Protein AF-A0A836RD77-F1 (afdb_monomer_lite)

Structure (mmCIF, N/CA/C/O backbone):
data_AF-A0A836RD77-F1
#
_entry.id   AF-A0A836RD77-F1
#
loop_
_atom_site.group_PDB
_atom_site.id
_atom_site.type_symbol
_atom_site.label_atom_id
_atom_site.label_alt_id
_atom_site.label_comp_id
_atom_site.label_asym_id
_atom_site.label_entity_id
_atom_site.label_seq_id
_atom_site.pdbx_PDB_ins_code
_atom_site.Cartn_x
_atom_site.Cartn_y
_atom_site.Cartn_z
_atom_site.occupancy
_atom_site.B_iso_or_equiv
_atom_site.auth_seq_id
_atom_site.auth_comp_id
_atom_site.auth_asym_id
_atom_site.auth_atom_id
_atom_site.pdbx_PDB_model_num
ATOM 1 N N . MET A 1 1 ? 1.924 -29.087 -21.322 1.00 47.62 1 MET A N 1
ATOM 2 C CA . MET A 1 1 ? 2.074 -27.623 -21.479 1.00 47.62 1 MET A CA 1
ATOM 3 C C . MET A 1 1 ? 2.354 -27.025 -20.109 1.00 47.62 1 MET A C 1
ATOM 5 O O . MET A 1 1 ? 1.421 -26.893 -19.332 1.00 47.62 1 MET A O 1
ATOM 9 N N . GLN A 1 2 ? 3.616 -26.741 -19.775 1.00 52.34 2 GLN A N 1
ATOM 10 C CA . GLN A 1 2 ? 3.932 -25.936 -18.589 1.00 52.34 2 GLN A CA 1
ATOM 11 C C . GLN A 1 2 ? 3.808 -24.468 -18.994 1.00 52.34 2 GLN A C 1
ATOM 13 O O . GLN A 1 2 ? 4.432 -24.055 -19.971 1.00 52.34 2 GLN A O 1
ATOM 18 N N . ARG A 1 3 ? 2.949 -23.706 -18.311 1.00 56.44 3 ARG A N 1
ATOM 19 C CA . ARG A 1 3 ? 2.915 -22.253 -18.474 1.00 56.44 3 ARG A CA 1
ATOM 20 C C . ARG A 1 3 ? 4.179 -21.727 -17.812 1.00 56.44 3 ARG A C 1
ATOM 22 O O . ARG A 1 3 ? 4.328 -21.842 -16.606 1.00 56.44 3 ARG A O 1
ATOM 29 N N . ILE A 1 4 ? 5.123 -21.267 -18.624 1.00 61.12 4 ILE A N 1
ATOM 30 C CA . ILE A 1 4 ? 6.240 -20.474 -18.128 1.00 61.12 4 ILE A CA 1
ATOM 31 C C . ILE A 1 4 ? 5.611 -19.132 -17.777 1.00 61.12 4 ILE A C 1
ATOM 33 O O . ILE A 1 4 ? 5.307 -18.345 -18.674 1.00 61.12 4 ILE A O 1
ATOM 37 N N . ASP A 1 5 ? 5.319 -18.916 -16.497 1.00 57.75 5 ASP A N 1
ATOM 38 C CA . ASP A 1 5 ? 5.043 -17.573 -16.006 1.00 57.75 5 ASP A CA 1
ATOM 39 C C . ASP A 1 5 ? 6.238 -16.700 -16.420 1.00 57.75 5 ASP A C 1
ATOM 41 O O . ASP A 1 5 ? 7.388 -17.106 -16.203 1.00 57.75 5 ASP A O 1
ATOM 45 N N . PRO A 1 6 ? 6.019 -15.557 -17.097 1.00 60.91 6 PRO A N 1
ATOM 46 C CA . PRO A 1 6 ? 7.125 -14.685 -17.455 1.00 60.91 6 PRO A CA 1
ATOM 47 C C . PRO A 1 6 ? 7.879 -14.338 -16.169 1.00 60.91 6 PRO A C 1
ATOM 49 O O . PRO A 1 6 ? 7.227 -14.127 -15.141 1.00 60.91 6 PRO A O 1
ATOM 52 N N . PRO A 1 7 ? 9.225 -14.293 -16.187 1.00 55.69 7 PRO A N 1
ATOM 53 C CA . PRO A 1 7 ? 9.978 -13.880 -15.018 1.00 55.69 7 PRO A CA 1
ATOM 54 C C . PRO A 1 7 ? 9.477 -12.490 -14.646 1.00 55.69 7 PRO A C 1
ATOM 56 O O . PRO A 1 7 ? 9.725 -11.517 -15.360 1.00 55.69 7 PRO A O 1
ATOM 59 N N . SER A 1 8 ? 8.707 -12.409 -13.560 1.00 61.59 8 SER A N 1
ATOM 60 C CA . SER A 1 8 ? 8.328 -11.140 -12.960 1.00 61.59 8 SER A CA 1
ATOM 61 C C . SER A 1 8 ? 9.619 -10.336 -12.827 1.00 61.59 8 SER A C 1
ATOM 63 O O . SER A 1 8 ? 10.598 -10.904 -12.327 1.00 61.59 8 SER A O 1
ATOM 65 N N . PRO A 1 9 ? 9.671 -9.087 -13.327 1.00 63.75 9 PRO A N 1
ATOM 66 C CA . PRO A 1 9 ? 10.901 -8.316 -13.347 1.00 63.75 9 PRO A CA 1
ATOM 67 C C . PRO A 1 9 ? 11.467 -8.324 -11.935 1.00 63.75 9 PRO A C 1
ATOM 69 O O . PRO A 1 9 ? 10.814 -7.874 -10.993 1.00 63.75 9 PRO A O 1
ATOM 72 N N . SER A 1 10 ? 12.644 -8.929 -11.786 1.00 72.75 10 SER A N 1
ATOM 73 C CA . SER A 1 10 ? 13.331 -9.074 -10.513 1.00 72.75 10 SER A CA 1
ATOM 74 C C . SER A 1 10 ? 13.749 -7.684 -10.053 1.00 72.75 10 SER A C 1
ATOM 76 O O . SER A 1 10 ? 14.833 -7.197 -10.378 1.00 72.75 10 SER A O 1
ATOM 78 N N . ILE A 1 11 ? 12.833 -6.997 -9.378 1.00 82.56 11 ILE A N 1
ATOM 79 C CA . ILE A 1 11 ? 13.063 -5.678 -8.819 1.00 82.56 11 ILE A CA 1
ATOM 80 C C . ILE A 1 11 ? 14.098 -5.803 -7.703 1.00 82.56 11 ILE A C 1
ATOM 82 O O . ILE A 1 11 ? 14.094 -6.751 -6.917 1.00 82.56 11 ILE A O 1
ATOM 86 N N . ASN A 1 12 ? 15.023 -4.851 -7.633 1.00 90.75 12 ASN A N 1
ATOM 87 C CA . ASN A 1 12 ? 15.966 -4.8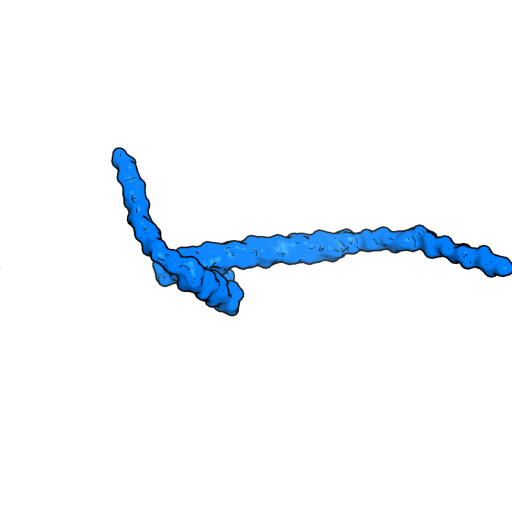19 -6.526 1.00 90.75 12 ASN A CA 1
ATOM 88 C C . ASN A 1 12 ? 15.203 -4.552 -5.206 1.00 90.75 12 ASN A C 1
ATOM 90 O O . ASN A 1 12 ? 14.319 -3.687 -5.199 1.00 90.75 12 ASN A O 1
ATOM 94 N N . PRO A 1 13 ? 15.574 -5.197 -4.082 1.00 92.94 13 PRO A N 1
ATOM 95 C CA . PRO A 1 13 ? 14.917 -5.005 -2.787 1.00 92.94 13 PRO A CA 1
ATOM 96 C C . PRO A 1 13 ? 14.736 -3.539 -2.362 1.00 92.94 13 PRO A C 1
ATOM 98 O O . PRO A 1 13 ? 13.703 -3.179 -1.806 1.00 92.94 13 PRO A O 1
ATOM 101 N N . ILE A 1 14 ? 15.697 -2.657 -2.659 1.00 95.81 14 ILE A N 1
ATOM 102 C CA . ILE A 1 14 ? 15.596 -1.228 -2.316 1.00 95.81 14 ILE A CA 1
ATOM 103 C C . ILE A 1 14 ? 14.460 -0.554 -3.096 1.00 95.81 14 ILE A C 1
ATOM 105 O O . ILE A 1 14 ? 13.724 0.266 -2.544 1.00 95.81 14 ILE A O 1
ATOM 109 N N . ALA A 1 15 ? 14.314 -0.881 -4.381 1.00 94.56 15 ALA A N 1
ATOM 110 C CA . ALA A 1 15 ? 13.258 -0.328 -5.221 1.00 94.56 15 ALA A CA 1
ATOM 111 C C . ALA A 1 15 ? 11.880 -0.859 -4.802 1.00 94.56 15 ALA A C 1
ATOM 113 O O . ALA A 1 15 ? 10.936 -0.076 -4.718 1.00 94.56 15 ALA A O 1
ATOM 114 N N . GLU A 1 16 ? 11.780 -2.141 -4.438 1.00 95.50 16 GLU A N 1
ATOM 115 C CA . GLU A 1 16 ? 10.558 -2.697 -3.848 1.00 95.50 16 GLU A CA 1
ATOM 116 C C . GLU A 1 16 ? 10.169 -1.955 -2.563 1.00 95.50 16 GLU A C 1
ATOM 118 O O . GLU A 1 16 ? 9.033 -1.497 -2.442 1.00 95.50 16 GLU A O 1
ATOM 123 N N . LEU A 1 17 ? 11.105 -1.769 -1.625 1.00 96.31 17 LEU A N 1
ATOM 124 C CA . LEU A 1 17 ? 10.836 -1.054 -0.373 1.00 96.31 17 LEU A CA 1
ATOM 125 C C . LEU A 1 17 ? 10.367 0.386 -0.616 1.00 96.31 17 LEU A C 1
ATOM 127 O O . LEU A 1 17 ? 9.463 0.865 0.069 1.00 96.31 17 LEU A O 1
ATOM 131 N N . ARG A 1 18 ? 10.943 1.074 -1.609 1.00 97.12 18 ARG A N 1
ATOM 132 C CA . ARG A 1 18 ? 10.499 2.416 -2.012 1.00 97.12 18 ARG A CA 1
ATOM 133 C C . ARG A 1 18 ? 9.075 2.406 -2.562 1.00 97.12 18 ARG A C 1
ATOM 135 O O . ARG A 1 18 ? 8.288 3.259 -2.163 1.00 97.12 18 ARG A O 1
ATOM 142 N N . LEU A 1 19 ? 8.731 1.446 -3.423 1.00 96.75 19 LEU A N 1
ATOM 143 C CA . LEU A 1 19 ? 7.370 1.301 -3.950 1.00 96.75 19 LEU A CA 1
ATOM 144 C C . LEU A 1 19 ? 6.364 1.003 -2.840 1.00 96.75 19 LEU A C 1
ATOM 146 O O . LEU A 1 19 ? 5.311 1.635 -2.791 1.00 96.75 19 LEU A O 1
ATOM 150 N N . ARG A 1 20 ? 6.700 0.094 -1.918 1.00 97.12 20 ARG A N 1
ATOM 151 C CA . ARG A 1 20 ? 5.853 -0.212 -0.758 1.00 97.12 20 ARG A CA 1
ATOM 152 C C . ARG A 1 20 ? 5.644 1.025 0.112 1.00 97.12 20 ARG A C 1
ATOM 154 O O . ARG A 1 20 ? 4.516 1.349 0.473 1.00 97.12 20 ARG A O 1
ATOM 161 N N . ARG A 1 21 ? 6.713 1.774 0.398 1.00 97.88 21 ARG A N 1
ATOM 162 C CA . ARG A 1 21 ? 6.612 3.032 1.145 1.00 97.88 21 ARG A CA 1
ATOM 163 C C . ARG A 1 21 ? 5.6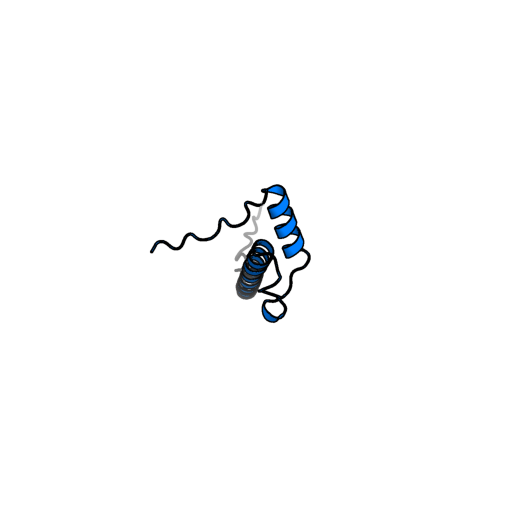88 4.028 0.446 1.00 97.88 21 ARG A C 1
ATOM 165 O O . ARG A 1 21 ? 4.769 4.538 1.080 1.00 97.88 21 ARG A O 1
ATOM 172 N N . TRP A 1 22 ? 5.900 4.254 -0.848 1.00 97.31 22 TRP A N 1
ATOM 173 C CA . TRP A 1 22 ? 5.067 5.158 -1.633 1.00 97.31 22 TRP A CA 1
ATOM 174 C C . TRP A 1 22 ? 3.595 4.732 -1.607 1.00 97.31 22 TRP A C 1
ATOM 176 O O . TRP A 1 22 ? 2.730 5.572 -1.373 1.00 97.31 22 TRP A O 1
ATOM 186 N N . ALA A 1 23 ? 3.308 3.436 -1.760 1.00 97.62 23 ALA A N 1
ATOM 187 C CA . ALA A 1 23 ? 1.950 2.896 -1.716 1.00 97.62 23 ALA A CA 1
ATOM 188 C C . ALA A 1 23 ? 1.271 3.115 -0.354 1.00 97.62 23 ALA A C 1
ATOM 190 O O . ALA A 1 23 ? 0.086 3.442 -0.300 1.00 97.62 23 ALA A O 1
ATOM 191 N N . ARG A 1 24 ? 2.013 2.979 0.757 1.00 96.56 24 ARG A N 1
ATOM 192 C CA . ARG A 1 24 ? 1.483 3.265 2.101 1.00 96.56 24 ARG A CA 1
ATOM 193 C C . ARG A 1 24 ? 1.181 4.751 2.300 1.00 96.56 24 ARG A C 1
ATOM 195 O O . ARG A 1 24 ? 0.163 5.060 2.926 1.00 96.56 24 ARG A O 1
ATOM 202 N N . GLU A 1 25 ? 2.046 5.635 1.802 1.00 97.69 25 GLU A N 1
ATOM 203 C CA . GLU A 1 25 ? 1.900 7.098 1.886 1.00 97.69 25 GLU A CA 1
ATOM 204 C C . GLU A 1 25 ? 0.780 7.623 0.966 1.00 97.69 25 GLU A C 1
ATOM 206 O O . GLU A 1 25 ? 0.053 8.533 1.352 1.00 97.69 25 GLU A O 1
ATOM 211 N N . ASN A 1 26 ? 0.579 7.004 -0.202 1.00 96.94 26 ASN A N 1
ATOM 212 C CA . ASN A 1 26 ? -0.387 7.411 -1.234 1.00 96.94 26 ASN A CA 1
ATOM 213 C C . ASN A 1 26 ? -1.544 6.411 -1.361 1.00 96.94 26 ASN A C 1
ATOM 215 O O . ASN A 1 26 ? -2.001 6.090 -2.457 1.00 96.94 26 ASN A O 1
ATOM 219 N N . TYR A 1 27 ? -1.983 5.865 -0.230 1.00 97.25 27 TYR A N 1
ATOM 220 C CA . TYR A 1 27 ? -3.020 4.842 -0.207 1.00 97.25 27 TYR A CA 1
ATOM 221 C C . TYR A 1 27 ? -4.332 5.345 -0.820 1.00 97.25 27 TYR A C 1
ATOM 223 O O . TYR A 1 27 ? -4.822 6.417 -0.465 1.00 97.25 27 TYR A O 1
ATOM 231 N N . VAL A 1 28 ? -4.939 4.505 -1.660 1.00 96.12 28 VAL A N 1
ATOM 232 C CA . VAL A 1 28 ? -6.300 4.702 -2.164 1.00 96.12 28 VAL A CA 1
ATOM 233 C C . VAL A 1 28 ? -7.156 3.447 -1.939 1.00 96.12 28 VAL A C 1
ATOM 235 O O . VAL A 1 28 ? -6.626 2.326 -1.933 1.00 96.12 28 VAL A O 1
ATOM 238 N N . PRO A 1 29 ? -8.480 3.596 -1.768 1.00 94.12 29 PRO A N 1
ATOM 239 C CA . PRO A 1 29 ? -9.399 2.466 -1.669 1.00 94.12 29 PRO A CA 1
ATOM 240 C C . PRO A 1 29 ? -9.497 1.692 -2.992 1.00 94.12 29 PRO A C 1
ATOM 242 O O . PRO A 1 29 ? -9.270 2.246 -4.064 1.00 94.12 29 PRO A O 1
ATOM 245 N N . GLU A 1 30 ? -9.868 0.412 -2.905 1.00 93.56 30 GLU A N 1
ATOM 246 C CA . GLU A 1 30 ? -9.897 -0.553 -4.020 1.00 93.56 30 GLU A CA 1
ATOM 247 C C . GLU A 1 30 ? -10.585 -0.034 -5.291 1.00 93.56 30 GLU A C 1
ATOM 249 O O . GLU A 1 30 ? -10.051 -0.190 -6.384 1.00 93.56 30 GLU A O 1
ATOM 254 N N . HIS A 1 31 ? -11.715 0.659 -5.149 1.00 94.00 31 HIS A N 1
ATOM 255 C CA . HIS A 1 31 ? -12.508 1.166 -6.273 1.00 94.00 31 HIS A CA 1
ATOM 256 C C . HIS A 1 31 ? -11.862 2.329 -7.047 1.00 94.00 31 HIS A C 1
ATOM 258 O O . HIS A 1 31 ? -12.368 2.701 -8.101 1.00 94.00 31 HIS A O 1
ATOM 264 N N . LEU A 1 32 ? -10.778 2.923 -6.534 1.00 95.19 32 LEU A N 1
ATOM 265 C CA . LEU A 1 32 ? -10.034 4.004 -7.196 1.00 95.19 32 LEU A CA 1
ATOM 266 C C . LEU A 1 32 ? -8.683 3.538 -7.754 1.00 95.19 32 LEU A C 1
ATOM 268 O O . LEU A 1 32 ? -7.890 4.366 -8.201 1.00 95.19 32 LEU A O 1
ATOM 272 N N . ARG A 1 33 ? -8.379 2.236 -7.684 1.00 94.56 33 ARG A N 1
ATOM 273 C CA . ARG A 1 33 ? -7.092 1.692 -8.131 1.00 94.56 33 ARG A CA 1
ATOM 274 C C . ARG A 1 33 ? -7.126 1.399 -9.619 1.00 94.56 33 ARG A C 1
ATOM 276 O O . ARG A 1 33 ? -8.032 0.725 -10.096 1.00 94.56 33 ARG A O 1
ATOM 283 N N . ASP A 1 34 ? -6.086 1.821 -10.326 1.00 93.88 34 ASP A N 1
ATOM 284 C CA . ASP A 1 34 ? -5.854 1.376 -11.697 1.00 93.88 34 ASP A CA 1
ATOM 285 C C . ASP A 1 34 ? -5.068 0.058 -11.667 1.00 93.88 34 ASP A C 1
ATOM 287 O O . ASP A 1 34 ? -3.839 0.029 -11.594 1.00 93.88 34 ASP A O 1
ATOM 291 N N . THR A 1 35 ? -5.794 -1.059 -11.630 1.00 90.25 35 THR A N 1
ATOM 292 C CA . THR A 1 35 ? -5.208 -2.400 -11.477 1.00 90.25 35 THR A CA 1
ATOM 293 C C . THR A 1 35 ? -4.395 -2.859 -12.682 1.00 90.25 35 THR A C 1
ATOM 295 O O . THR A 1 35 ? -3.587 -3.774 -12.544 1.00 90.25 35 THR A O 1
ATOM 298 N N . GLU A 1 36 ? -4.618 -2.260 -13.851 1.00 91.81 36 GLU A N 1
ATOM 299 C CA . GLU A 1 36 ? -3.920 -2.621 -15.087 1.00 91.81 36 GLU A CA 1
ATOM 300 C C . GLU A 1 36 ? -2.612 -1.838 -15.244 1.00 91.81 36 GLU A C 1
ATOM 302 O O . GLU A 1 36 ? -1.613 -2.389 -15.705 1.00 91.81 36 GLU A O 1
ATOM 307 N N . SER A 1 37 ? -2.598 -0.570 -14.826 1.00 92.88 37 SER A N 1
ATOM 308 C CA . SER A 1 37 ? -1.466 0.339 -15.031 1.00 92.88 37 SER A CA 1
ATOM 309 C C . SER A 1 37 ? -0.523 0.418 -13.832 1.00 92.88 37 SER A C 1
ATOM 311 O O . SER A 1 37 ? 0.630 0.835 -13.975 1.00 92.88 37 SER A O 1
ATOM 313 N N . TRP A 1 38 ? -0.984 0.078 -12.626 1.00 93.56 38 TRP A N 1
ATOM 314 C CA . TRP A 1 38 ? -0.160 0.199 -11.425 1.00 93.56 38 TRP A CA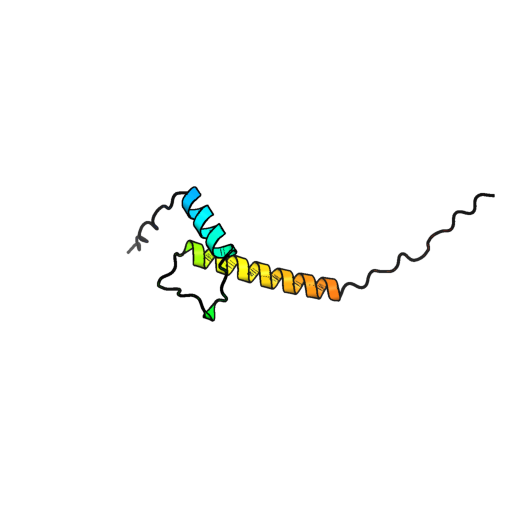 1
ATOM 315 C C . TRP A 1 38 ? 0.763 -0.991 -11.217 1.00 93.56 38 TRP A C 1
ATOM 317 O O . TRP A 1 38 ? 0.480 -2.133 -11.568 1.00 93.56 38 TRP A O 1
ATOM 327 N N . HIS A 1 39 ? 1.895 -0.716 -10.575 1.00 93.56 39 HIS A N 1
ATOM 328 C CA . HIS A 1 39 ? 2.879 -1.744 -10.287 1.00 93.56 39 HIS A CA 1
ATOM 329 C C . HIS A 1 39 ? 2.301 -2.798 -9.315 1.00 93.56 39 HIS A C 1
ATOM 331 O O . HIS A 1 39 ? 1.733 -2.421 -8.285 1.00 93.56 39 HIS A O 1
ATOM 337 N N . PRO A 1 40 ? 2.513 -4.111 -9.534 1.00 93.94 40 PRO A N 1
ATOM 338 C CA . PRO A 1 40 ? 1.932 -5.167 -8.696 1.00 93.94 40 PRO A CA 1
ATOM 339 C C . PRO A 1 40 ? 2.308 -5.053 -7.211 1.00 93.94 40 PRO A C 1
ATOM 341 O O . PRO A 1 40 ? 1.483 -5.317 -6.346 1.00 93.94 40 PRO A O 1
ATOM 344 N N . ILE A 1 41 ? 3.527 -4.596 -6.901 1.00 95.12 41 ILE A N 1
ATOM 345 C CA . ILE A 1 41 ? 3.962 -4.308 -5.517 1.00 95.12 41 ILE A CA 1
ATOM 346 C C . ILE A 1 41 ? 3.107 -3.223 -4.853 1.00 95.12 41 ILE A C 1
ATOM 348 O O . ILE A 1 41 ? 2.792 -3.337 -3.673 1.00 95.12 41 ILE A O 1
ATOM 352 N N . VAL A 1 42 ? 2.734 -2.176 -5.592 1.00 96.12 42 VAL A N 1
ATOM 353 C CA . VAL A 1 42 ? 1.877 -1.104 -5.068 1.00 96.12 42 VAL A CA 1
ATOM 354 C C . VAL A 1 42 ? 0.494 -1.666 -4.755 1.00 96.12 42 VAL A C 1
ATOM 356 O O . VAL A 1 42 ? -0.018 -1.444 -3.661 1.00 96.12 42 VAL A O 1
ATOM 359 N N . LEU A 1 43 ? -0.079 -2.435 -5.685 1.00 96.75 43 LEU A N 1
ATOM 360 C CA . LEU A 1 43 ? -1.388 -3.067 -5.512 1.00 96.75 43 LEU A CA 1
ATOM 361 C C . LEU A 1 43 ? -1.396 -4.051 -4.330 1.00 96.75 43 LEU A C 1
ATOM 363 O O . LEU A 1 43 ? -2.311 -4.016 -3.507 1.00 96.75 43 LEU A O 1
ATOM 367 N N . ASP A 1 44 ? -0.358 -4.884 -4.203 1.00 96.50 44 ASP A N 1
ATOM 368 C CA . ASP A 1 44 ? -0.178 -5.801 -3.072 1.00 96.50 44 ASP A CA 1
ATOM 369 C C . ASP A 1 44 ? -0.075 -5.049 -1.738 1.00 96.50 44 ASP A C 1
ATOM 371 O O . ASP A 1 44 ? -0.738 -5.415 -0.768 1.00 96.50 44 ASP A O 1
ATOM 375 N N . GLU A 1 45 ? 0.708 -3.971 -1.688 1.00 97.69 45 GLU A N 1
ATOM 376 C CA . GLU A 1 45 ? 0.879 -3.180 -0.471 1.00 97.69 45 GLU A CA 1
ATOM 377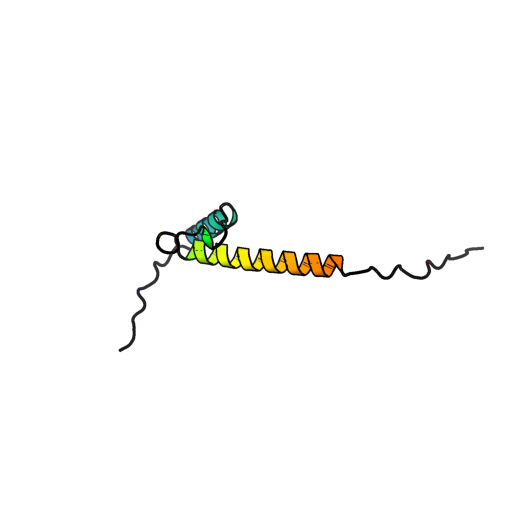 C C . GLU A 1 45 ? -0.413 -2.456 -0.063 1.00 97.69 45 GLU A C 1
ATOM 379 O O . GLU A 1 45 ? -0.764 -2.433 1.117 1.00 97.69 45 GLU A O 1
ATOM 384 N N . MET A 1 46 ? -1.168 -1.914 -1.023 1.00 97.56 46 MET A N 1
ATOM 385 C CA . MET A 1 46 ? -2.466 -1.300 -0.737 1.00 97.56 46 MET A CA 1
ATOM 386 C C . MET A 1 46 ? -3.480 -2.324 -0.216 1.00 97.56 46 MET A C 1
ATOM 388 O O . MET A 1 46 ? -4.192 -2.023 0.740 1.00 97.56 46 MET A O 1
ATOM 392 N N . ARG A 1 47 ? -3.492 -3.547 -0.763 1.00 96.81 47 ARG A N 1
ATOM 393 C CA . ARG A 1 47 ? -4.315 -4.650 -0.242 1.00 96.81 47 ARG A CA 1
ATOM 394 C C . ARG A 1 47 ? -3.949 -5.008 1.198 1.00 96.81 47 ARG A C 1
ATOM 396 O O . ARG A 1 47 ? -4.833 -5.143 2.038 1.00 96.81 47 ARG A O 1
ATOM 403 N N . ARG A 1 48 ? -2.655 -5.103 1.521 1.00 96.69 48 ARG A N 1
ATOM 404 C CA . ARG A 1 48 ? -2.206 -5.339 2.908 1.00 96.69 48 ARG A CA 1
ATOM 405 C C . ARG A 1 48 ? -2.667 -4.228 3.847 1.00 96.69 48 ARG A C 1
ATOM 407 O O . ARG A 1 48 ? -3.085 -4.501 4.970 1.00 96.69 48 ARG A O 1
ATOM 414 N N . LYS A 1 49 ? -2.631 -2.977 3.382 1.00 95.94 49 LYS A N 1
ATOM 415 C CA . LYS A 1 49 ? -3.150 -1.835 4.138 1.00 95.94 49 LYS A CA 1
ATOM 416 C C . LYS A 1 49 ? -4.671 -1.899 4.322 1.00 95.94 49 LYS A C 1
ATOM 418 O O . LYS A 1 49 ? -5.141 -1.563 5.404 1.00 95.94 49 LYS A O 1
ATOM 423 N N . ASP A 1 50 ? -5.435 -2.387 3.343 1.00 96.56 50 ASP A N 1
ATOM 424 C CA . ASP A 1 50 ? -6.877 -2.637 3.516 1.00 96.56 50 ASP A CA 1
ATOM 425 C C . ASP A 1 50 ? -7.145 -3.618 4.664 1.00 96.56 50 ASP A C 1
ATOM 427 O O . ASP A 1 50 ? -8.016 -3.392 5.503 1.00 96.56 50 ASP A O 1
ATOM 431 N N . GLU A 1 51 ? -6.389 -4.714 4.715 1.00 96.00 51 GLU A N 1
ATOM 432 C CA . GLU A 1 51 ? -6.499 -5.732 5.764 1.00 96.00 51 GLU A CA 1
ATOM 433 C C . GLU A 1 51 ? -6.073 -5.194 7.136 1.00 96.00 51 GLU A C 1
ATOM 435 O O . GLU A 1 51 ? -6.690 -5.513 8.150 1.00 96.00 51 GLU A O 1
ATOM 440 N N . GLU A 1 52 ? -5.030 -4.364 7.183 1.00 95.12 52 GLU A N 1
ATOM 441 C CA . GLU A 1 52 ? -4.605 -3.635 8.383 1.00 95.12 52 GLU A CA 1
ATOM 442 C C . GLU A 1 52 ? -5.734 -2.727 8.900 1.00 95.12 52 GLU A C 1
ATOM 444 O O . GLU A 1 52 ? -6.102 -2.818 10.069 1.00 95.12 52 GLU A O 1
ATOM 449 N N . LEU A 1 53 ? -6.361 -1.932 8.027 1.00 93.81 53 LEU A N 1
ATOM 450 C CA . LEU A 1 53 ? -7.478 -1.056 8.393 1.00 93.81 53 LEU A CA 1
ATOM 451 C C . LEU A 1 53 ? -8.694 -1.841 8.898 1.00 93.81 53 LEU A C 1
ATOM 453 O O . LEU A 1 53 ? -9.277 -1.470 9.916 1.00 93.81 53 LEU A O 1
ATOM 457 N N . LYS A 1 54 ? -9.052 -2.950 8.238 1.00 93.12 54 LYS A N 1
ATOM 458 C CA . LYS A 1 54 ? -10.138 -3.838 8.691 1.00 93.12 54 LYS A CA 1
ATOM 459 C C . LYS A 1 54 ? -9.849 -4.423 10.074 1.00 93.12 54 LYS A C 1
ATOM 461 O O . LYS A 1 54 ? -10.744 -4.464 10.915 1.00 93.12 54 LYS A O 1
ATOM 466 N N . ARG A 1 55 ? -8.604 -4.840 10.327 1.00 91.69 55 ARG A N 1
ATOM 467 C CA . ARG A 1 55 ? -8.183 -5.340 11.645 1.00 91.69 55 ARG A CA 1
ATOM 468 C C . ARG A 1 55 ? -8.248 -4.253 12.710 1.00 91.69 55 ARG A C 1
A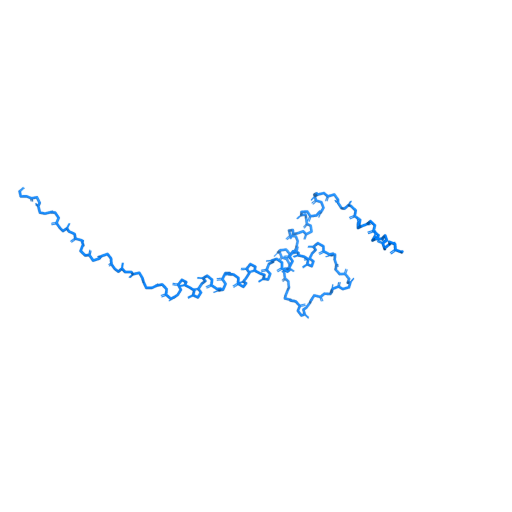TOM 470 O O . ARG A 1 55 ? -8.861 -4.485 13.738 1.00 91.69 55 ARG A O 1
ATOM 477 N N . HIS A 1 56 ? -7.738 -3.053 12.441 1.00 88.00 56 HIS A N 1
ATOM 478 C CA . HIS A 1 56 ? -7.826 -1.943 13.396 1.00 88.00 56 HIS A CA 1
ATOM 479 C C . HIS A 1 56 ? -9.266 -1.532 13.707 1.00 88.00 56 HIS A C 1
ATOM 481 O O . HIS A 1 56 ? -9.571 -1.186 14.846 1.00 88.00 56 HIS A O 1
ATOM 487 N N . GLN A 1 57 ? -10.163 -1.589 12.721 1.00 86.75 57 GLN A N 1
ATOM 488 C CA . GLN A 1 57 ? -11.589 -1.380 12.958 1.00 86.75 57 GLN A CA 1
ATOM 489 C C . GLN A 1 57 ? -12.159 -2.468 13.874 1.00 86.75 57 GLN A C 1
ATOM 491 O O . GLN A 1 57 ? -12.820 -2.140 14.855 1.00 86.75 57 GLN A O 1
ATOM 496 N N . ALA A 1 58 ? -11.865 -3.743 13.603 1.00 82.50 58 ALA A N 1
ATOM 497 C CA . ALA A 1 58 ? -12.295 -4.850 14.455 1.00 82.50 58 ALA A CA 1
ATOM 498 C C . ALA A 1 58 ? -11.749 -4.720 15.888 1.00 82.50 58 ALA A C 1
ATOM 500 O O . ALA A 1 58 ? -12.520 -4.807 16.841 1.00 82.50 58 ALA A O 1
ATOM 501 N N . ASP A 1 59 ? -10.458 -4.426 16.044 1.00 82.94 59 ASP A N 1
ATOM 502 C CA . ASP A 1 59 ? -9.809 -4.223 17.342 1.00 82.94 59 ASP A CA 1
ATOM 503 C C . ASP A 1 59 ? -10.425 -3.045 18.101 1.00 82.94 59 ASP A C 1
ATOM 505 O O . ASP A 1 59 ? -10.665 -3.134 19.303 1.00 82.94 59 ASP A O 1
ATOM 509 N N . SER A 1 60 ? -10.737 -1.946 17.408 1.00 84.25 60 SER A N 1
ATOM 510 C CA . SER A 1 60 ? -11.391 -0.789 18.019 1.00 84.25 60 SER A CA 1
ATOM 511 C C . SER A 1 60 ? -12.812 -1.111 18.489 1.00 84.25 60 SER A C 1
ATOM 513 O O . SER A 1 60 ? -13.200 -0.676 19.574 1.00 84.25 60 SER A O 1
ATOM 515 N N . LEU A 1 61 ? -13.579 -1.897 17.727 1.00 81.69 61 LEU A N 1
ATOM 516 C CA . LEU A 1 61 ? -14.910 -2.359 18.136 1.00 81.69 61 LEU A CA 1
ATOM 517 C C . LEU A 1 61 ? -14.835 -3.315 19.337 1.00 81.69 61 LEU A C 1
ATOM 519 O O . LEU A 1 61 ? -15.645 -3.219 20.263 1.00 81.69 61 LEU A O 1
ATOM 523 N N . LEU A 1 62 ? -13.834 -4.197 19.362 1.00 80.75 62 LEU A N 1
ATOM 524 C CA . LEU A 1 62 ? -13.567 -5.076 20.501 1.00 80.75 62 LEU A CA 1
ATOM 525 C C . LEU A 1 62 ? -13.178 -4.271 21.746 1.00 80.75 62 LEU A C 1
ATOM 527 O O . LEU A 1 62 ? -13.736 -4.498 22.818 1.00 80.75 62 LEU A O 1
ATOM 531 N N . ALA A 1 63 ? -12.294 -3.281 21.601 1.00 78.62 63 ALA A N 1
ATOM 532 C 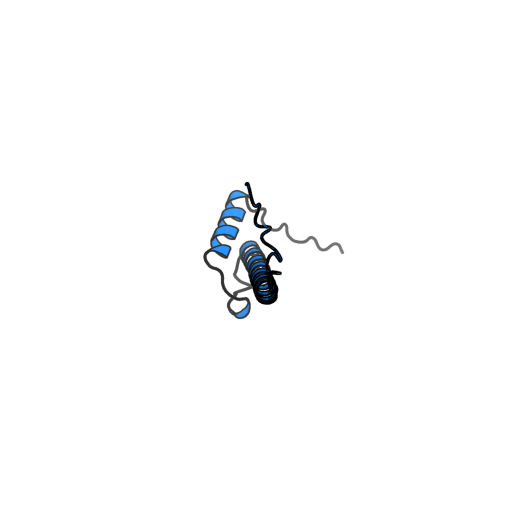CA . ALA A 1 63 ? -11.907 -2.381 22.684 1.00 78.62 63 ALA A CA 1
ATOM 533 C C . ALA A 1 63 ? -13.101 -1.570 23.213 1.00 78.62 63 ALA A C 1
ATOM 535 O O . ALA A 1 63 ? -13.226 -1.390 24.419 1.00 78.62 63 ALA A O 1
ATOM 536 N N . SER A 1 64 ? -14.020 -1.144 22.340 1.00 74.25 64 SER A N 1
ATOM 537 C CA . SER A 1 64 ? -15.254 -0.463 22.754 1.00 74.25 64 SER A CA 1
ATOM 538 C C . SER A 1 64 ? -16.230 -1.373 23.508 1.00 74.25 64 SER A C 1
ATOM 540 O O . SER A 1 64 ? -17.073 -0.874 24.249 1.00 74.25 64 SER A O 1
ATOM 542 N N . THR A 1 65 ? -16.146 -2.689 23.309 1.00 72.38 65 THR A N 1
ATOM 543 C CA . THR A 1 65 ? -16.975 -3.681 24.015 1.00 72.38 65 THR A CA 1
ATOM 544 C C . THR A 1 65 ? -16.341 -4.096 25.348 1.00 72.38 65 THR A C 1
ATOM 546 O O . THR A 1 65 ? -17.011 -4.643 26.224 1.00 72.38 65 THR A O 1
ATOM 549 N N . TYR A 1 66 ? -15.047 -3.825 25.528 1.00 71.00 66 TYR A N 1
ATOM 550 C CA . TYR A 1 66 ? -14.324 -4.149 26.746 1.00 71.00 66 TYR A CA 1
ATOM 551 C C . TYR A 1 66 ? -14.731 -3.208 27.887 1.00 71.00 66 TYR A C 1
ATOM 553 O O . TYR A 1 66 ? -14.284 -2.066 27.977 1.00 71.00 66 TYR A O 1
ATOM 561 N N . VAL A 1 67 ? -15.572 -3.709 28.793 1.00 73.56 67 VAL A N 1
ATOM 562 C CA . VAL A 1 67 ? -15.837 -3.073 30.087 1.00 73.56 67 VAL A CA 1
ATOM 563 C C . VAL A 1 67 ? -14.713 -3.484 31.041 1.00 73.56 67 VAL A C 1
ATOM 565 O O . VAL A 1 67 ? -14.638 -4.665 31.393 1.00 73.56 67 VAL A O 1
ATOM 568 N N . PRO A 1 68 ? -13.827 -2.571 31.482 1.00 67.75 68 PRO A N 1
ATOM 569 C CA . PRO A 1 68 ? -12.848 -2.917 32.498 1.00 67.75 68 PRO A CA 1
ATOM 570 C C . PRO A 1 68 ? -13.597 -3.313 33.771 1.00 67.75 68 PRO A C 1
ATOM 572 O O . PRO A 1 68 ? -14.362 -2.520 34.323 1.00 67.75 68 PRO A O 1
ATOM 575 N N . LEU A 1 69 ? -13.382 -4.546 34.237 1.00 65.88 69 LEU A N 1
ATOM 576 C CA . LEU A 1 69 ? -13.772 -4.945 35.583 1.00 65.88 69 LEU A CA 1
ATOM 577 C C . LEU A 1 69 ? -13.062 -3.974 36.527 1.00 65.88 69 LEU A C 1
ATOM 579 O O . LEU A 1 69 ? -11.835 -4.012 36.637 1.00 65.88 69 LEU A O 1
ATOM 583 N N . ALA A 1 70 ? -13.816 -3.051 37.135 1.00 66.44 70 ALA A N 1
ATOM 584 C CA . ALA A 1 70 ? -13.275 -2.170 38.159 1.00 66.44 70 ALA A CA 1
ATOM 585 C C . ALA A 1 70 ? -12.506 -3.056 39.146 1.00 66.44 70 ALA A C 1
ATOM 587 O O . ALA A 1 70 ? -13.051 -4.101 39.520 1.00 66.44 70 ALA A O 1
ATOM 588 N N . PRO A 1 71 ? -11.262 -2.713 39.534 1.00 64.94 71 PRO A N 1
ATOM 589 C CA . PRO A 1 71 ? -10.563 -3.478 40.551 1.00 64.94 71 PRO A CA 1
ATOM 590 C C . PRO A 1 71 ? -11.432 -3.425 41.806 1.00 64.94 71 PRO A C 1
ATOM 592 O O . PRO A 1 71 ? -11.479 -2.414 42.508 1.00 64.94 71 PRO A O 1
ATOM 595 N N . MET A 1 72 ? -12.215 -4.480 42.041 1.00 62.12 72 MET A N 1
ATOM 596 C CA . MET A 1 72 ? -13.013 -4.572 43.243 1.00 62.12 72 MET A CA 1
ATOM 597 C C . MET A 1 72 ? -12.012 -4.649 44.380 1.00 62.12 72 MET A C 1
ATOM 599 O O . MET A 1 72 ? -11.106 -5.479 44.374 1.00 62.12 72 MET A O 1
ATOM 603 N N . THR A 1 73 ? -12.193 -3.751 45.341 1.00 60.09 73 THR A N 1
ATOM 604 C CA . THR A 1 73 ? -11.466 -3.662 46.607 1.00 60.09 73 THR A CA 1
ATOM 605 C C . THR A 1 73 ? -10.004 -3.215 46.508 1.00 60.09 73 THR A C 1
ATOM 607 O O . THR A 1 73 ? -9.067 -4.003 46.610 1.00 60.09 73 THR A O 1
ATOM 610 N N . ALA A 1 74 ? -9.811 -1.893 46.478 1.00 62.12 74 ALA A N 1
ATOM 611 C CA . ALA A 1 74 ? -8.659 -1.294 47.143 1.00 62.12 74 ALA A CA 1
ATOM 612 C C . ALA A 1 74 ? -8.702 -1.718 48.623 1.00 62.12 74 ALA A C 1
ATOM 614 O O . ALA A 1 74 ? -9.541 -1.248 49.391 1.00 62.12 74 ALA A O 1
ATOM 615 N N . HIS A 1 75 ? -7.861 -2.677 49.001 1.00 60.75 75 HIS A N 1
ATOM 616 C CA . HIS A 1 75 ? -7.673 -3.053 50.394 1.00 60.75 75 HIS A CA 1
ATOM 617 C C . HIS A 1 75 ? -6.908 -1.914 51.071 1.00 60.75 75 HIS A C 1
ATOM 619 O O . HIS A 1 75 ? -5.713 -1.734 50.849 1.00 60.75 75 HIS A O 1
ATOM 625 N N . SER A 1 76 ? -7.615 -1.106 51.858 1.00 57.41 76 SER A N 1
ATOM 626 C CA . SER A 1 76 ? -7.006 -0.100 52.722 1.00 57.41 76 SER A CA 1
ATOM 627 C C . SER A 1 76 ? -6.172 -0.814 53.785 1.00 57.41 76 SER A C 1
ATOM 629 O O . SER A 1 76 ? -6.720 -1.378 54.731 1.00 57.41 76 SER A O 1
ATOM 631 N N . PHE A 1 77 ? -4.849 -0.821 53.634 1.00 60.19 77 PHE A N 1
ATOM 632 C CA . PHE A 1 77 ? -3.951 -1.289 54.685 1.00 60.19 77 PHE A CA 1
ATOM 633 C C . PHE A 1 77 ? -3.971 -0.265 55.828 1.00 60.19 77 PHE A C 1
ATOM 635 O O . PHE A 1 77 ? -3.425 0.828 55.708 1.00 60.19 77 PHE A O 1
ATOM 642 N N . HIS A 1 78 ? -4.653 -0.602 56.921 1.00 59.16 78 HIS A N 1
ATOM 643 C CA . HIS A 1 78 ? -4.601 0.151 58.169 1.00 59.16 78 HIS A CA 1
ATOM 644 C C . HIS A 1 78 ? -3.302 -0.208 58.901 1.00 59.16 78 HIS A C 1
ATOM 646 O O . HIS A 1 78 ? -3.180 -1.298 59.456 1.00 59.16 78 HIS A O 1
ATOM 652 N N . THR A 1 79 ? -2.318 0.686 58.872 1.00 66.56 79 THR A N 1
ATOM 653 C CA . THR A 1 79 ? -1.202 0.686 59.830 1.00 66.56 79 THR A CA 1
ATOM 654 C C . THR A 1 79 ? -1.624 1.476 61.065 1.00 66.56 79 THR A C 1
ATOM 656 O O . THR A 1 79 ? -2.039 2.629 60.927 1.00 66.56 79 THR A O 1
ATOM 659 N N . GLY A 1 80 ? -1.571 0.815 62.227 1.00 66.81 80 GLY A N 1
ATOM 660 C CA . GLY A 1 80 ? -1.835 1.392 63.549 1.00 66.81 80 GLY A CA 1
ATOM 661 C C . GLY A 1 80 ? -0.623 2.045 64.195 1.00 66.81 80 GLY A C 1
ATOM 662 O O . GLY A 1 80 ? 0.434 2.137 63.531 1.00 66.81 80 GLY A O 1
#

Foldseek 3Di:
DDPPPPPPPPDDPVVLVVLLVVLVVVADDPVPDPPPPDDVSSVVSNVVVVVVVVVVVVVVVVVVVDDPPDPPDPDPDDDD

Secondary structure (DSSP, 8-state):
------------HHHHHHHHHHHHHT---GGG--TTTS-HHHHHHHHHHHHHHHHHHHHHHHHHH---------------

Sequence (80 aa):
MQRIDPPSPSINPIAELRLRRWARENYVPEHLRDTESWHPIVLDEMRRKDEELKRHQADSLLASTYVPLAPMTAHSFHTG

pLDDT: mean 83.01, std 15.3, range [47.62, 97.88]

Radius of gyration: 23.95 Å; chains: 1; bounding box: 33×35×85 Å